Protein AF-A0A9D4IKR9-F1 (afdb_monomer_lite)

Foldseek 3Di:
DDDDDDDDDDPDDDDPPDDDDDPDDDDDDDLPDPDPPPVFWDDKDFDDDDDPPDDTDMDTDTPDLVVVQSCVVCLVVQCVDPPRDHDADDEDPLLVVLQVCCVPQVVVFFPDWGDRPNWIWTAGPVRDIDTDDPVCVVVVVPPDGPDD

Sequence (148 aa):
MSSTRLENTTQQEAKDEKSKTVNKDPKAGDKRNREIGSLNIDITHRIGPFESKKNRPIIVKMISRMRKTAIMRNAKTLRKQKDPIYVNDHLTKLNAHIFACVRKKQTDIVTSTWTRDGNIFYRDVNEMDHKVSQDQFQYWLELPWPST

pLDDT: mean 73.49, std 23.03, range [31.81, 94.81]

Structure (mmCIF, N/CA/C/O backbone):
data_AF-A0A9D4IKR9-F1
#
_entry.id   AF-A0A9D4IKR9-F1
#
loop_
_atom_site.group_PDB
_atom_site.id
_atom_site.type_symbol
_atom_site.label_atom_id
_atom_site.label_alt_id
_atom_site.label_comp_id
_atom_site.label_asym_id
_atom_site.label_entity_id
_atom_site.label_seq_id
_atom_site.pdbx_PDB_ins_code
_atom_site.Cartn_x
_atom_site.Cartn_y
_atom_site.Cartn_z
_atom_site.occupancy
_atom_site.B_iso_or_equiv
_atom_site.auth_seq_id
_atom_site.auth_comp_id
_atom_site.auth_asym_id
_atom_site.auth_atom_id
_atom_site.pdbx_PDB_model_num
ATOM 1 N N . MET A 1 1 ? -65.368 10.958 61.707 1.00 39.19 1 MET A N 1
ATOM 2 C CA . MET A 1 1 ? -63.978 11.053 61.211 1.00 39.19 1 MET A CA 1
ATOM 3 C C . MET A 1 1 ? -64.037 10.808 59.707 1.00 39.19 1 MET A C 1
ATOM 5 O O . MET A 1 1 ? -64.215 9.674 59.302 1.00 39.19 1 MET A O 1
ATOM 9 N N . SER A 1 2 ? -64.325 11.829 58.897 1.00 33.97 2 SER A N 1
ATOM 10 C CA . SER A 1 2 ? -63.342 12.731 58.264 1.00 33.97 2 SER A CA 1
ATOM 11 C C . SER A 1 2 ? -62.160 11.992 57.646 1.00 33.97 2 SER A C 1
ATOM 13 O O . SER A 1 2 ? -61.282 11.573 58.388 1.00 33.97 2 SER A O 1
ATOM 15 N N . SER A 1 3 ? -62.091 11.944 56.314 1.00 33.28 3 SER A N 1
ATOM 16 C CA . SER A 1 3 ? -61.041 12.662 55.578 1.00 33.28 3 SER 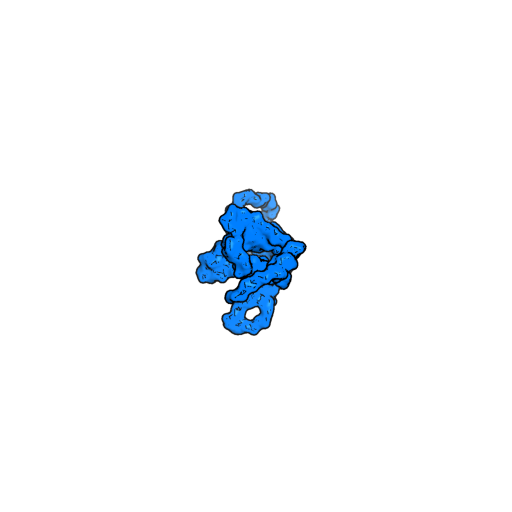A CA 1
ATOM 17 C C . SER A 1 3 ? -61.250 12.555 54.060 1.00 33.28 3 SER A C 1
ATOM 19 O O . SER A 1 3 ? -61.080 11.506 53.450 1.00 33.28 3 SER A O 1
ATOM 21 N N . THR A 1 4 ? -61.627 13.682 53.469 1.00 42.97 4 THR A N 1
ATOM 22 C CA . THR A 1 4 ? -61.352 14.110 52.093 1.00 42.97 4 THR A CA 1
ATOM 23 C C . THR A 1 4 ? -59.842 14.147 51.857 1.00 42.97 4 THR A C 1
ATOM 25 O O . THR A 1 4 ? -59.185 14.786 52.680 1.00 42.97 4 THR A O 1
ATOM 28 N N . ARG A 1 5 ? -59.289 13.636 50.735 1.00 32.62 5 ARG A N 1
ATOM 29 C CA . ARG A 1 5 ? -58.076 14.259 50.153 1.00 32.62 5 ARG A CA 1
ATOM 30 C C . ARG A 1 5 ? -57.613 13.803 48.746 1.00 32.62 5 ARG A C 1
ATOM 32 O O . ARG A 1 5 ? -57.167 12.681 48.573 1.00 32.62 5 ARG A O 1
ATOM 39 N N . LEU A 1 6 ? -57.585 14.803 47.854 1.00 45.47 6 LEU A N 1
ATOM 40 C CA . LEU A 1 6 ? -56.551 15.193 46.871 1.00 45.47 6 LEU A CA 1
ATOM 41 C C . LEU A 1 6 ? -56.305 14.419 45.558 1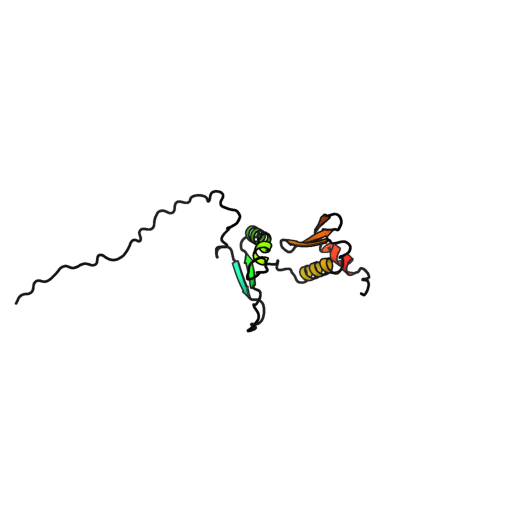.00 45.47 6 LEU A C 1
ATOM 43 O O . LEU A 1 6 ? -55.721 13.343 45.513 1.00 45.47 6 LEU A O 1
ATOM 47 N N . GLU A 1 7 ? -56.598 15.154 44.480 1.00 41.38 7 GLU A N 1
ATOM 48 C CA . GLU A 1 7 ? -55.799 15.316 43.259 1.00 41.38 7 GLU A CA 1
ATOM 49 C C . GLU A 1 7 ? -54.279 15.365 43.525 1.00 41.38 7 GLU A C 1
ATOM 51 O O . GLU A 1 7 ? -53.845 16.034 44.464 1.00 41.38 7 GLU A O 1
ATOM 56 N N . ASN A 1 8 ? -53.464 14.757 42.650 1.00 36.03 8 ASN A N 1
ATOM 57 C CA . ASN A 1 8 ? -52.379 15.473 41.959 1.00 36.03 8 ASN A CA 1
ATOM 58 C C . ASN A 1 8 ? -51.583 14.598 40.971 1.00 36.03 8 ASN A C 1
ATOM 60 O O . ASN A 1 8 ? -50.954 13.615 41.342 1.00 36.03 8 ASN A O 1
ATOM 64 N N . THR A 1 9 ? -51.551 15.078 39.727 1.00 32.28 9 THR A N 1
ATOM 65 C CA . THR A 1 9 ? -50.332 15.370 38.958 1.00 32.28 9 THR A CA 1
ATOM 66 C C . THR A 1 9 ? -49.277 14.272 38.807 1.00 32.28 9 THR A C 1
ATOM 68 O O . THR A 1 9 ? -48.372 14.113 39.617 1.00 32.28 9 THR A O 1
ATOM 71 N N . THR A 1 10 ? -49.251 13.663 37.623 1.00 34.19 10 THR A N 1
ATOM 72 C CA . THR A 1 10 ? -47.980 13.425 36.924 1.00 34.19 10 THR A CA 1
ATOM 73 C C . THR A 1 10 ? -48.157 13.807 35.459 1.00 34.19 10 THR A C 1
ATOM 75 O O . THR A 1 10 ? -48.327 12.981 34.570 1.00 34.19 10 THR A O 1
ATOM 78 N N . GLN A 1 11 ? -48.158 15.118 35.219 1.00 40.19 11 GLN A N 1
ATOM 79 C CA . GLN A 1 11 ? -47.594 15.653 33.990 1.00 40.19 11 GLN A CA 1
ATOM 80 C C . GLN A 1 11 ? -46.074 15.604 34.154 1.00 40.19 11 GLN A C 1
ATOM 82 O O . GLN A 1 11 ? -45.529 16.511 34.760 1.00 40.19 11 GLN A O 1
ATOM 87 N N . GLN A 1 12 ? -45.392 14.573 33.665 1.00 35.38 12 GLN A N 1
ATOM 88 C CA . GLN A 1 12 ? -43.997 14.684 33.223 1.00 35.38 12 GLN A CA 1
ATOM 89 C C . GLN A 1 12 ? -43.573 13.347 32.609 1.00 35.38 12 GLN A C 1
ATOM 91 O O . GLN A 1 12 ? -43.311 12.407 33.338 1.00 35.38 12 GLN A O 1
ATOM 96 N N . GLU A 1 13 ? -43.564 13.277 31.280 1.00 33.25 13 GLU A N 1
ATOM 97 C CA . GLU A 1 13 ? -42.680 12.457 30.428 1.00 33.25 13 GLU A CA 1
ATOM 98 C C . GLU A 1 13 ? -43.188 12.659 28.988 1.00 33.25 13 GLU A C 1
ATOM 100 O O . GLU A 1 13 ? -44.201 12.127 28.554 1.00 33.25 13 GLU A O 1
ATOM 105 N N . ALA A 1 14 ? -42.748 13.751 28.359 1.00 36.25 14 ALA A N 1
ATOM 106 C CA . ALA A 1 14 ? -41.673 13.700 27.366 1.00 36.25 14 ALA A CA 1
ATOM 107 C C . ALA A 1 14 ? -42.143 12.972 26.092 1.00 36.25 14 ALA A C 1
ATOM 109 O O . ALA A 1 14 ? -42.094 11.759 25.978 1.00 36.25 14 ALA A O 1
ATOM 110 N N . LYS A 1 15 ? -42.734 13.712 25.146 1.00 34.34 15 LYS A N 1
ATOM 111 C CA . LYS A 1 15 ? -42.043 14.052 23.885 1.00 34.34 15 LYS A CA 1
ATOM 112 C C . LYS A 1 15 ? -41.339 12.847 23.246 1.00 34.34 15 LYS A C 1
ATOM 114 O O . LYS A 1 15 ? -40.121 12.845 23.148 1.00 34.34 15 LYS A O 1
ATOM 119 N N . ASP A 1 16 ? -42.106 11.876 22.765 1.00 35.16 16 ASP A N 1
ATOM 120 C CA . ASP A 1 16 ? -41.561 10.804 21.928 1.00 35.16 16 ASP A CA 1
ATOM 121 C C . ASP A 1 16 ? -42.572 10.318 20.874 1.00 35.16 16 ASP A C 1
ATOM 123 O O . ASP A 1 16 ? -42.727 9.133 20.610 1.00 35.16 16 ASP A O 1
ATOM 127 N N . GLU A 1 17 ? -43.243 11.250 20.189 1.00 35.81 17 GLU A N 1
ATOM 128 C CA . GLU A 1 17 ? -43.793 10.958 18.860 1.00 35.81 17 GLU A CA 1
ATOM 129 C C . GLU A 1 17 ? -42.797 11.424 17.800 1.00 35.81 17 GLU A C 1
ATOM 131 O O . GLU A 1 17 ? -42.791 12.559 17.315 1.00 35.81 17 GLU A O 1
ATOM 136 N N . LYS A 1 18 ? -41.885 10.496 17.496 1.00 38.91 18 LYS A N 1
ATOM 137 C CA . LYS A 1 18 ? -40.906 10.555 16.414 1.00 38.91 18 LYS A CA 1
ATOM 138 C C . LYS A 1 18 ? -41.593 10.830 15.077 1.00 38.91 18 LYS A C 1
ATOM 140 O O . LYS A 1 18 ? -42.165 9.960 14.429 1.00 38.91 18 LYS A O 1
ATOM 145 N N . SER A 1 19 ? -41.470 12.088 14.681 1.00 34.22 19 SER A N 1
ATOM 146 C CA . SER A 1 19 ? -41.260 12.580 13.324 1.00 34.22 19 SER A CA 1
ATOM 147 C C . SER A 1 19 ? -40.980 11.513 12.249 1.00 34.22 19 SER A C 1
ATOM 149 O O . SER A 1 19 ? -39.900 10.936 12.151 1.00 34.22 19 SER A O 1
ATOM 151 N N . LYS A 1 20 ? -41.973 11.367 11.366 1.00 32.28 20 LYS A N 1
ATOM 152 C CA . LYS A 1 20 ? -41.883 11.202 9.902 1.00 32.28 20 LYS A CA 1
ATOM 153 C C . LYS A 1 20 ? -40.452 11.077 9.346 1.00 32.28 20 LYS A C 1
ATOM 155 O O . LYS A 1 20 ? -39.765 12.080 9.141 1.00 32.28 20 LYS A O 1
ATOM 160 N N . THR A 1 21 ? -40.056 9.864 8.971 1.00 31.81 21 THR A N 1
ATOM 161 C CA . THR A 1 21 ? -38.927 9.607 8.069 1.00 31.81 21 THR A CA 1
ATOM 162 C C . THR A 1 21 ? -39.284 10.059 6.655 1.00 31.81 21 THR A C 1
ATOM 164 O O . THR A 1 21 ? -39.877 9.339 5.857 1.00 31.81 21 THR A O 1
ATOM 167 N N . VAL A 1 22 ? -38.912 11.295 6.335 1.00 32.03 22 VAL A N 1
ATOM 168 C CA . VAL A 1 22 ? -38.836 11.774 4.957 1.00 32.03 22 VAL A CA 1
ATOM 169 C C . VAL A 1 22 ? -37.512 11.273 4.377 1.00 32.03 22 VAL A C 1
ATOM 171 O O . VAL A 1 22 ? -36.454 11.824 4.680 1.00 32.03 22 VAL A O 1
ATOM 174 N N . ASN A 1 23 ? -37.569 10.237 3.536 1.00 35.00 23 ASN A N 1
ATOM 175 C CA . ASN A 1 23 ? -36.475 9.892 2.629 1.00 35.00 23 ASN A CA 1
ATOM 176 C C . ASN A 1 23 ? -36.309 11.041 1.625 1.00 35.00 23 ASN A C 1
ATOM 178 O O . ASN A 1 23 ? -37.000 11.111 0.613 1.00 35.00 23 ASN A O 1
ATOM 182 N N . LYS A 1 24 ? -35.419 11.982 1.943 1.00 32.44 24 LYS A N 1
ATOM 183 C CA . LYS A 1 24 ? -34.852 12.914 0.969 1.00 32.44 24 LYS A CA 1
ATOM 184 C C . LYS A 1 24 ? -33.546 12.310 0.486 1.00 32.44 24 LYS A C 1
ATOM 186 O O . LYS A 1 24 ? -32.615 12.156 1.276 1.00 32.44 24 LYS A O 1
ATOM 191 N N . ASP A 1 25 ? -33.494 11.991 -0.802 1.00 36.47 25 ASP A N 1
ATOM 192 C CA . ASP A 1 25 ? -32.256 11.644 -1.492 1.00 36.47 25 ASP A CA 1
ATOM 193 C C . ASP A 1 25 ? -31.165 12.667 -1.144 1.00 36.47 25 ASP A C 1
ATOM 195 O O . ASP A 1 25 ? -31.411 13.881 -1.227 1.00 36.47 25 ASP A O 1
ATOM 199 N N . PRO A 1 26 ? -29.959 12.236 -0.733 1.00 41.03 26 PRO A N 1
ATOM 200 C CA . PRO A 1 26 ? -28.917 13.177 -0.377 1.00 41.03 26 PRO A CA 1
ATOM 201 C C . PRO A 1 26 ? -28.415 13.870 -1.647 1.00 41.03 26 PRO A C 1
ATOM 203 O O . PRO A 1 26 ? -27.640 13.318 -2.431 1.00 41.03 26 PRO A O 1
ATOM 206 N N . LYS A 1 27 ? -28.866 15.118 -1.832 1.00 41.53 27 LYS A N 1
ATOM 207 C CA . LYS A 1 27 ? -28.277 16.088 -2.761 1.00 41.53 27 LYS A CA 1
ATOM 208 C C . LYS A 1 27 ? -26.768 16.175 -2.537 1.00 41.53 27 LYS A C 1
ATOM 210 O O . LYS A 1 27 ? -26.293 16.099 -1.407 1.00 41.53 27 LYS A O 1
ATOM 215 N N . ALA A 1 28 ? -26.057 16.369 -3.647 1.00 42.97 28 ALA A N 1
ATOM 216 C CA . ALA A 1 28 ? -24.612 16.524 -3.781 1.00 42.97 28 ALA A CA 1
ATOM 217 C C . ALA A 1 28 ? -23.972 17.356 -2.649 1.00 42.97 28 ALA A C 1
ATOM 219 O O . ALA A 1 28 ? -23.866 18.576 -2.735 1.00 42.97 28 ALA A O 1
ATOM 220 N N . GLY A 1 29 ? -23.553 16.673 -1.583 1.00 35.00 29 GLY A N 1
ATOM 221 C CA . GLY A 1 29 ? -22.858 17.245 -0.435 1.00 35.00 29 GLY A CA 1
ATOM 222 C C . GLY A 1 29 ? -21.342 17.107 -0.564 1.00 35.00 29 GLY A C 1
ATOM 223 O O . GLY A 1 29 ? -20.838 16.145 -1.147 1.00 35.00 29 GLY A O 1
ATOM 224 N N . ASP A 1 30 ? -20.640 18.106 -0.031 1.00 40.72 30 ASP A N 1
ATOM 225 C CA . ASP A 1 30 ? -19.186 18.282 0.054 1.00 40.72 30 ASP A CA 1
ATOM 226 C C . ASP A 1 30 ? -18.376 16.964 0.026 1.00 40.72 30 ASP A C 1
ATOM 228 O O . ASP A 1 30 ? -18.490 16.101 0.899 1.00 40.72 30 ASP A O 1
ATOM 232 N N . LYS A 1 31 ? -17.500 16.814 -0.980 1.00 48.25 31 LYS A N 1
ATOM 233 C CA . LYS A 1 31 ? -16.676 15.607 -1.215 1.00 48.25 31 LYS A CA 1
ATOM 234 C C . LYS A 1 31 ? -15.736 15.267 -0.045 1.00 48.25 31 LYS A C 1
ATOM 236 O O . LYS A 1 31 ? -15.105 14.208 -0.069 1.00 48.25 31 LYS A O 1
ATOM 241 N N . ARG A 1 32 ? -15.615 16.154 0.946 1.00 43.72 32 ARG A N 1
ATOM 242 C CA . ARG A 1 32 ? -14.654 16.077 2.052 1.00 43.72 32 ARG A CA 1
ATOM 243 C C . ARG A 1 32 ? -15.178 15.385 3.308 1.00 43.72 32 ARG A C 1
ATOM 245 O O . ARG A 1 32 ? -14.357 15.044 4.152 1.00 43.72 32 ARG A O 1
ATOM 252 N N . ASN A 1 33 ? -16.480 15.112 3.417 1.00 41.62 33 ASN A N 1
ATOM 253 C CA . ASN A 1 33 ? -17.046 14.490 4.616 1.00 41.62 33 ASN A CA 1
ATOM 254 C C . ASN A 1 33 ? -18.005 13.340 4.274 1.00 41.62 33 ASN A C 1
ATOM 256 O O . ASN A 1 33 ? -19.219 13.447 4.414 1.00 41.62 33 ASN A O 1
ATOM 260 N N . ARG A 1 34 ? -17.468 12.216 3.784 1.00 55.44 34 ARG A N 1
ATOM 261 C CA . ARG A 1 34 ? -18.219 10.953 3.821 1.00 55.44 34 ARG A CA 1
ATOM 262 C C . ARG A 1 34 ? -17.942 10.303 5.165 1.00 55.44 34 ARG A C 1
ATOM 264 O O . ARG A 1 34 ? -16.916 9.644 5.315 1.00 55.44 34 ARG A O 1
ATOM 271 N N . GLU A 1 35 ? -18.847 10.502 6.113 1.00 55.38 35 GLU A N 1
ATOM 272 C CA . GLU A 1 35 ? -18.815 9.824 7.405 1.00 55.38 35 GLU A CA 1
ATOM 273 C C . GLU A 1 35 ? -18.676 8.310 7.186 1.00 55.38 35 GLU A C 1
ATOM 275 O O . GLU A 1 35 ? -19.484 7.667 6.502 1.00 55.38 35 GLU A O 1
ATOM 280 N N . ILE A 1 36 ? -17.600 7.728 7.721 1.00 57.28 36 ILE A N 1
ATOM 281 C CA . ILE A 1 36 ? -17.432 6.276 7.773 1.00 57.28 36 ILE A CA 1
ATOM 282 C C . ILE A 1 36 ? -18.329 5.797 8.914 1.00 57.28 36 ILE A C 1
ATOM 284 O O . ILE A 1 36 ? -17.874 5.584 10.031 1.00 57.28 36 ILE A O 1
ATOM 288 N N . GLY A 1 37 ? -19.628 5.671 8.644 1.00 60.28 37 GLY A N 1
ATOM 289 C CA . GLY A 1 37 ? -20.536 5.009 9.577 1.00 60.28 37 GLY A CA 1
ATOM 290 C C . GLY A 1 37 ? -20.089 3.563 9.814 1.00 60.28 37 GLY A C 1
ATOM 291 O O . GLY A 1 37 ? -19.570 2.926 8.888 1.00 60.28 37 GLY A O 1
ATOM 292 N N . SER A 1 38 ? -20.317 3.041 11.024 1.00 60.69 38 SER A N 1
ATOM 293 C CA . SER A 1 38 ? -20.033 1.646 11.422 1.00 60.69 38 SER A CA 1
ATOM 294 C C . SER A 1 38 ? -20.598 0.614 10.438 1.00 60.69 38 SER A C 1
ATOM 296 O O . SER A 1 38 ? -19.970 -0.408 10.195 1.00 60.69 38 SER A O 1
ATOM 298 N N . LEU A 1 39 ? -21.700 0.957 9.764 1.00 66.81 39 LEU A N 1
ATOM 299 C CA . LEU A 1 39 ? -22.352 0.228 8.667 1.00 66.81 39 LEU A CA 1
ATOM 300 C C . LEU A 1 39 ? -21.464 -0.070 7.441 1.00 66.81 39 LEU A C 1
ATOM 302 O O . LEU A 1 39 ? -21.941 -0.663 6.481 1.00 66.81 39 LEU A O 1
ATOM 306 N N . ASN A 1 40 ? -20.209 0.383 7.409 1.00 79.31 40 ASN A N 1
ATOM 307 C CA . ASN A 1 40 ? -19.300 0.222 6.267 1.00 79.31 40 ASN A CA 1
ATOM 308 C C . ASN A 1 40 ? -18.113 -0.692 6.520 1.00 79.31 40 ASN A C 1
ATOM 310 O O . ASN A 1 40 ? -17.373 -1.009 5.579 1.00 79.31 40 ASN A O 1
ATOM 314 N N . ILE A 1 41 ? -17.915 -1.069 7.776 1.00 90.94 41 ILE A N 1
ATOM 315 C CA . ILE A 1 41 ? -16.845 -1.948 8.213 1.00 90.94 41 ILE A CA 1
ATOM 316 C C . ILE A 1 41 ? -17.470 -3.315 8.440 1.00 90.94 41 ILE A C 1
ATOM 318 O O . ILE A 1 41 ? -18.451 -3.438 9.160 1.00 90.94 41 ILE A O 1
ATOM 322 N N . ASP A 1 42 ? -16.899 -4.322 7.792 1.00 92.00 42 ASP A N 1
ATOM 323 C CA . ASP A 1 42 ? -17.287 -5.716 7.980 1.00 92.00 42 ASP A CA 1
ATOM 324 C C . ASP A 1 42 ? -16.592 -6.264 9.232 1.00 92.00 42 ASP A C 1
ATOM 326 O O . ASP A 1 42 ? -17.218 -6.663 10.206 1.00 92.00 42 ASP A O 1
ATOM 330 N N . ILE A 1 43 ? -15.257 -6.200 9.241 1.00 92.12 43 ILE A N 1
ATOM 331 C CA . ILE A 1 43 ? -14.421 -6.751 10.311 1.00 92.12 43 ILE A CA 1
ATOM 332 C C . ILE A 1 43 ? -13.312 -5.759 10.631 1.00 92.12 43 ILE A C 1
ATOM 334 O O . ILE A 1 43 ? -12.702 -5.176 9.732 1.00 92.12 43 ILE A O 1
ATOM 338 N N . THR A 1 44 ? -12.999 -5.608 11.914 1.00 94.25 44 THR A N 1
ATOM 339 C CA . THR A 1 44 ? -11.833 -4.853 12.371 1.00 94.25 44 THR A CA 1
ATOM 340 C C . THR A 1 44 ? -11.155 -5.567 13.531 1.00 94.25 44 THR A C 1
ATOM 342 O O . THR A 1 44 ? -11.821 -6.022 14.458 1.00 94.25 44 THR A O 1
ATOM 345 N N . HIS A 1 45 ? -9.832 -5.706 13.477 1.00 93.81 45 HIS A N 1
ATOM 346 C CA . HIS A 1 45 ? -9.053 -6.284 14.572 1.00 93.81 45 HIS A CA 1
ATOM 347 C C . HIS A 1 45 ? -7.609 -5.773 14.565 1.00 93.81 45 HIS A C 1
ATOM 349 O O . HIS A 1 45 ? -7.082 -5.325 13.546 1.00 93.81 45 HIS A O 1
ATOM 355 N N . ARG A 1 46 ? -6.952 -5.837 15.727 1.00 94.75 46 ARG A N 1
ATOM 356 C CA . ARG A 1 46 ? -5.527 -5.506 15.868 1.00 94.75 46 ARG A CA 1
ATOM 357 C C . ARG A 1 46 ? -4.666 -6.700 15.470 1.00 94.75 46 ARG A C 1
ATOM 359 O O . ARG A 1 46 ? -4.996 -7.827 15.825 1.00 94.75 46 ARG A O 1
ATOM 366 N N . ILE A 1 47 ? -3.550 -6.445 14.791 1.00 92.75 47 ILE A N 1
ATOM 367 C CA . ILE A 1 47 ? -2.552 -7.480 14.492 1.00 92.75 47 ILE A CA 1
ATOM 368 C C . ILE A 1 47 ? -1.451 -7.451 15.554 1.00 92.75 47 ILE A C 1
ATOM 370 O O . ILE A 1 47 ? -0.973 -6.377 15.928 1.00 92.75 47 ILE A O 1
ATOM 374 N N . GLY A 1 48 ? -0.999 -8.635 15.962 1.00 91.56 48 GLY A N 1
ATOM 375 C CA . GLY A 1 48 ? 0.206 -8.818 16.765 1.00 91.56 48 GLY A CA 1
ATOM 376 C C . GLY A 1 48 ? -0.010 -8.747 18.283 1.00 91.56 48 GLY A C 1
ATOM 377 O O . GLY A 1 48 ? -1.086 -8.349 18.762 1.00 91.56 48 GLY A O 1
ATOM 378 N N . PRO A 1 49 ? 1.018 -9.156 19.050 1.00 93.56 49 PRO A N 1
ATOM 379 C CA . PRO A 1 49 ? 0.978 -9.163 20.506 1.00 93.56 49 PRO A CA 1
ATOM 380 C C . PRO A 1 49 ? 0.868 -7.741 21.061 1.00 93.56 49 PRO A C 1
ATOM 382 O O . PRO A 1 49 ? 1.271 -6.768 20.424 1.00 93.56 49 PRO A O 1
ATOM 385 N N . PHE A 1 50 ? 0.271 -7.615 22.245 1.00 94.19 50 PHE A N 1
ATOM 386 C CA . PHE A 1 50 ? 0.183 -6.333 22.936 1.00 94.19 50 PHE A CA 1
ATOM 387 C C . PHE A 1 50 ? 1.559 -5.897 23.454 1.00 94.19 50 PHE A C 1
ATOM 389 O O . PHE A 1 50 ? 2.254 -6.672 24.103 1.00 94.19 50 PHE A O 1
ATOM 396 N N . GLU A 1 51 ? 1.909 -4.635 23.209 1.00 94.56 51 GLU A N 1
ATOM 397 C CA . GLU A 1 51 ? 3.138 -4.001 23.685 1.00 94.56 51 GLU A CA 1
ATOM 398 C C . GLU A 1 51 ? 2.774 -2.651 24.329 1.00 94.56 51 GLU A C 1
ATOM 400 O O . GLU A 1 51 ? 2.195 -1.784 23.676 1.00 94.56 51 GLU A O 1
ATOM 405 N N . SER A 1 52 ? 3.120 -2.454 25.608 1.00 90.62 52 SER A N 1
ATOM 406 C CA . SER A 1 52 ? 2.682 -1.306 26.434 1.00 90.62 52 SER A CA 1
ATOM 407 C C . SER A 1 52 ? 3.004 0.080 25.849 1.00 90.62 52 SER A C 1
ATOM 409 O O . SER A 1 52 ? 2.301 1.041 26.151 1.00 90.62 52 SER A O 1
ATOM 411 N N . LYS A 1 53 ? 4.044 0.199 25.014 1.00 91.69 53 LYS A N 1
ATOM 412 C CA . LYS A 1 53 ? 4.535 1.477 24.466 1.00 91.69 53 LYS A CA 1
ATOM 413 C C . LYS A 1 53 ? 4.350 1.610 22.952 1.00 91.69 53 LYS A C 1
ATOM 415 O O . LYS A 1 53 ? 4.875 2.548 22.356 1.00 91.69 53 LYS A O 1
ATOM 420 N N . LYS A 1 54 ? 3.635 0.678 22.310 1.00 90.25 54 LYS A N 1
ATOM 421 C CA . LYS A 1 54 ? 3.505 0.638 20.851 1.00 90.25 54 LYS A CA 1
ATOM 422 C C . LYS A 1 54 ? 2.059 0.454 20.421 1.00 90.25 54 LYS A C 1
ATOM 424 O O . LYS A 1 54 ? 1.380 -0.502 20.792 1.00 90.25 54 LYS A O 1
ATOM 429 N N . ASN A 1 55 ? 1.603 1.350 19.551 1.00 90.38 55 ASN A N 1
ATOM 430 C CA . ASN A 1 55 ? 0.300 1.209 18.920 1.00 90.38 55 ASN A CA 1
ATOM 431 C C . ASN A 1 55 ? 0.324 0.046 17.925 1.00 90.38 55 ASN A C 1
ATOM 433 O O . ASN A 1 55 ? 1.096 0.039 16.965 1.00 90.38 55 ASN A O 1
ATOM 437 N N . ARG A 1 56 ? -0.555 -0.935 18.145 1.00 93.38 56 ARG A N 1
ATOM 438 C CA . ARG A 1 56 ? -0.729 -2.060 17.223 1.00 93.38 56 ARG A CA 1
ATOM 439 C C . ARG A 1 56 ? -1.462 -1.622 15.956 1.00 93.38 56 ARG A C 1
ATOM 441 O O . ARG A 1 56 ? -2.481 -0.931 16.083 1.00 93.38 56 ARG A O 1
ATOM 448 N N . PRO A 1 57 ? -1.021 -2.071 14.770 1.00 93.44 57 PRO A N 1
ATOM 449 C CA . PRO A 1 57 ? -1.756 -1.841 13.537 1.00 93.44 57 PRO A CA 1
ATOM 450 C C . PRO A 1 57 ? -3.129 -2.520 13.594 1.00 93.44 57 PRO A C 1
ATOM 452 O O . PRO A 1 57 ? -3.315 -3.542 14.262 1.00 93.44 57 PRO A O 1
ATOM 455 N N . ILE A 1 58 ? -4.092 -1.935 12.888 1.00 94.81 58 ILE A N 1
ATOM 456 C CA . ILE A 1 58 ? -5.467 -2.425 12.788 1.00 94.81 58 ILE A CA 1
ATOM 457 C C . ILE A 1 58 ? -5.701 -2.855 11.340 1.00 94.81 58 ILE A C 1
ATOM 459 O O . ILE A 1 58 ? -5.464 -2.068 10.423 1.00 94.81 58 ILE A O 1
ATOM 463 N N . ILE A 1 59 ? -6.170 -4.085 11.131 1.00 94.44 59 ILE A N 1
ATOM 464 C CA . ILE A 1 59 ? -6.729 -4.511 9.844 1.00 94.44 59 ILE A CA 1
ATOM 465 C C . ILE A 1 59 ? -8.205 -4.174 9.852 1.00 94.44 59 ILE A C 1
ATOM 467 O O . ILE A 1 59 ? -8.923 -4.531 10.784 1.00 94.44 59 ILE A O 1
ATOM 471 N N . VAL A 1 60 ? -8.652 -3.545 8.770 1.00 93.81 60 VAL A N 1
ATOM 472 C CA . VAL A 1 60 ? -10.060 -3.247 8.534 1.00 93.81 60 VAL A CA 1
ATOM 473 C C . VAL A 1 60 ? -10.477 -3.868 7.207 1.00 93.81 60 VAL A C 1
ATOM 475 O O . VAL A 1 60 ? -9.923 -3.546 6.153 1.00 93.81 60 VAL A O 1
ATOM 478 N N . LYS A 1 61 ? -11.475 -4.748 7.253 1.00 92.81 61 LYS A N 1
ATOM 479 C CA . LYS A 1 61 ? -12.193 -5.235 6.079 1.00 92.81 61 LYS A CA 1
ATOM 480 C C . LYS A 1 61 ? -13.400 -4.331 5.857 1.00 92.81 61 LYS A C 1
ATOM 482 O O . LYS A 1 61 ? -14.272 -4.220 6.713 1.00 92.81 61 LYS A O 1
ATOM 487 N N . MET A 1 62 ? -13.433 -3.668 4.708 1.00 92.38 62 MET A N 1
ATOM 488 C CA . MET A 1 62 ? -14.548 -2.810 4.306 1.00 92.38 62 MET A CA 1
ATOM 489 C C . MET A 1 62 ? -15.605 -3.638 3.577 1.00 92.38 62 MET A C 1
ATOM 491 O O . MET A 1 62 ? -15.246 -4.497 2.774 1.00 92.38 62 MET A O 1
ATOM 495 N N . ILE A 1 63 ? -16.884 -3.313 3.771 1.00 91.94 63 ILE A N 1
ATOM 496 C CA . ILE A 1 63 ? -17.986 -3.934 3.016 1.00 91.94 63 ILE A CA 1
ATOM 497 C C . ILE A 1 63 ? -17.938 -3.493 1.544 1.00 91.94 63 ILE A C 1
ATOM 499 O O . ILE A 1 63 ? -18.110 -4.291 0.629 1.00 91.94 63 ILE A O 1
ATOM 503 N N . SER A 1 64 ? -17.660 -2.207 1.296 1.00 90.81 64 SER A N 1
ATOM 504 C CA . SER A 1 64 ? -17.632 -1.630 -0.053 1.00 90.81 64 SER A CA 1
ATOM 505 C C . SER A 1 64 ? -16.211 -1.338 -0.532 1.00 90.81 64 SER A C 1
ATOM 507 O O . SER A 1 64 ? -15.493 -0.516 0.051 1.00 90.81 64 SER A O 1
ATOM 509 N N . ARG A 1 65 ? -15.839 -1.927 -1.677 1.00 88.38 65 ARG A N 1
ATOM 510 C CA . ARG A 1 65 ? -14.575 -1.632 -2.372 1.00 88.38 65 ARG A CA 1
ATOM 511 C C . ARG A 1 65 ? -14.473 -0.161 -2.779 1.00 88.38 65 ARG A C 1
ATOM 513 O O . ARG 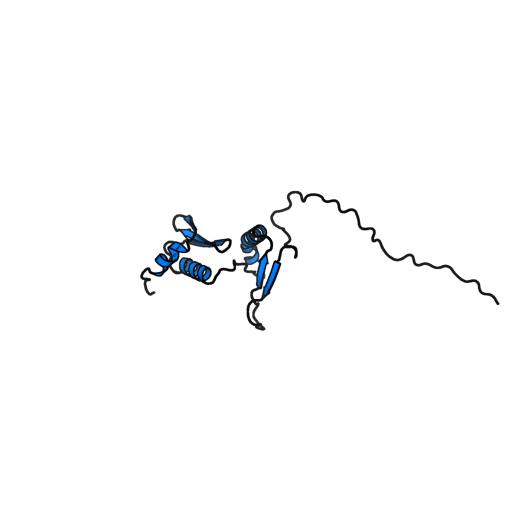A 1 65 ? -13.430 0.450 -2.578 1.00 88.38 65 ARG A O 1
ATOM 520 N N . MET A 1 66 ? -15.562 0.444 -3.259 1.00 88.50 66 MET A N 1
ATOM 521 C CA . MET A 1 66 ? -15.577 1.868 -3.625 1.00 88.50 66 MET A CA 1
ATOM 522 C C . MET A 1 66 ? -15.271 2.774 -2.428 1.00 88.50 66 MET A C 1
ATOM 524 O O . MET A 1 66 ? -14.528 3.750 -2.561 1.00 88.50 66 MET A O 1
ATOM 528 N N . ARG A 1 67 ? -15.811 2.445 -1.245 1.00 88.06 67 ARG A N 1
ATOM 529 C CA . ARG A 1 67 ? -15.508 3.177 -0.007 1.00 88.06 67 ARG A CA 1
ATOM 530 C C . ARG A 1 67 ? -14.051 2.995 0.403 1.00 88.06 67 ARG A C 1
ATOM 532 O O . ARG A 1 67 ? -13.400 3.991 0.706 1.00 88.06 67 ARG A O 1
ATOM 539 N N . LYS A 1 68 ? -13.514 1.772 0.323 1.00 90.44 68 LYS A N 1
ATOM 540 C CA . LYS A 1 68 ? -12.079 1.517 0.532 1.00 90.44 68 LYS A CA 1
ATOM 541 C C . LYS A 1 68 ? -11.223 2.411 -0.375 1.00 90.44 68 LYS A C 1
ATOM 543 O O . LYS A 1 68 ? -10.343 3.108 0.120 1.00 90.44 68 LYS A O 1
ATOM 548 N N . THR A 1 69 ? -11.507 2.464 -1.678 1.00 88.75 69 THR A N 1
ATOM 549 C CA . THR A 1 69 ? -10.763 3.316 -2.620 1.00 88.75 69 THR A CA 1
ATOM 550 C C . THR A 1 69 ? -10.856 4.801 -2.255 1.00 88.75 69 THR A C 1
ATOM 552 O O . THR A 1 69 ? -9.859 5.516 -2.340 1.00 88.75 69 THR A O 1
ATOM 555 N N . ALA A 1 70 ? -12.029 5.281 -1.830 1.00 88.62 70 ALA A N 1
ATOM 556 C CA . ALA A 1 70 ? -12.203 6.665 -1.390 1.00 88.62 70 ALA A CA 1
ATOM 557 C C . ALA A 1 70 ? -11.353 6.989 -0.147 1.00 88.62 70 ALA A C 1
ATOM 559 O O . ALA A 1 70 ? -10.667 8.010 -0.129 1.00 88.62 70 ALA A O 1
ATOM 560 N N . ILE A 1 71 ? -11.329 6.091 0.844 1.00 89.88 71 ILE A N 1
ATOM 561 C CA . ILE A 1 71 ? -10.481 6.217 2.039 1.00 89.88 71 ILE A CA 1
ATOM 562 C C . ILE A 1 71 ? -9.003 6.255 1.641 1.00 89.88 71 ILE A C 1
ATOM 564 O O . ILE A 1 71 ? -8.276 7.149 2.063 1.00 89.88 71 ILE A O 1
ATOM 568 N N . MET A 1 72 ? -8.567 5.338 0.775 1.00 89.81 72 MET A N 1
ATOM 569 C CA . MET A 1 72 ? -7.175 5.268 0.319 1.00 89.81 72 MET A CA 1
ATOM 570 C C . MET A 1 72 ? -6.724 6.536 -0.420 1.00 89.81 72 MET A C 1
ATOM 572 O O . MET A 1 72 ? -5.588 6.972 -0.247 1.00 89.81 72 MET A O 1
ATOM 576 N N . ARG A 1 73 ? -7.606 7.176 -1.202 1.00 87.44 73 ARG A N 1
ATOM 577 C CA . ARG A 1 73 ? -7.310 8.473 -1.844 1.00 87.44 73 ARG A CA 1
ATOM 578 C C . ARG A 1 73 ? -7.124 9.590 -0.817 1.00 87.44 73 ARG A C 1
ATOM 580 O O . ARG A 1 73 ? -6.207 10.398 -0.953 1.00 87.44 73 ARG A O 1
ATOM 587 N N . ASN A 1 74 ? -7.954 9.596 0.222 1.00 88.25 74 ASN A N 1
ATOM 588 C CA . ASN A 1 74 ? -7.902 10.594 1.287 1.00 88.25 74 ASN A CA 1
ATOM 589 C C . ASN A 1 74 ? -6.810 10.300 2.330 1.00 88.25 74 ASN A C 1
ATOM 591 O O . ASN A 1 74 ? -6.443 11.190 3.083 1.00 88.25 74 ASN A O 1
ATOM 595 N N . ALA A 1 75 ? -6.209 9.108 2.348 1.00 89.38 75 ALA A N 1
ATOM 596 C CA . ALA A 1 75 ? -5.180 8.730 3.321 1.00 89.38 75 ALA A CA 1
ATOM 597 C C . ALA A 1 75 ? -3.984 9.699 3.377 1.00 89.38 75 ALA A C 1
ATOM 599 O O . ALA A 1 75 ? -3.354 9.853 4.422 1.00 89.38 75 ALA A O 1
ATOM 600 N N . LYS A 1 76 ? -3.670 10.390 2.271 1.00 85.75 76 LYS A N 1
ATOM 601 C CA . LYS A 1 76 ? -2.606 11.407 2.237 1.00 85.75 76 LYS A CA 1
ATOM 602 C C . LYS A 1 76 ? -2.902 12.613 3.137 1.00 85.75 76 LYS A C 1
ATOM 604 O O . LYS A 1 76 ? -1.955 13.227 3.618 1.00 85.75 76 LYS A O 1
ATOM 609 N N . THR A 1 77 ? -4.170 12.963 3.365 1.00 89.31 77 THR A N 1
ATOM 610 C CA . THR A 1 77 ? -4.539 14.094 4.235 1.00 89.31 77 THR A CA 1
ATOM 611 C C . THR A 1 77 ? -4.361 13.740 5.709 1.00 89.31 77 THR A C 1
ATOM 613 O O . THR A 1 77 ? -3.893 14.574 6.477 1.00 89.31 77 THR A O 1
ATOM 616 N N . LEU A 1 78 ? -4.621 12.482 6.078 1.00 87.69 78 LEU A N 1
ATOM 617 C CA . LEU A 1 78 ? -4.457 11.965 7.442 1.00 87.69 78 LEU A CA 1
ATOM 618 C C . LEU A 1 78 ? -2.997 11.988 7.918 1.00 87.69 78 LEU A C 1
ATOM 620 O O . LEU A 1 78 ? -2.722 12.165 9.100 1.00 87.69 78 LEU A O 1
ATOM 624 N N . ARG A 1 79 ? -2.044 11.875 6.987 1.00 88.81 79 ARG A N 1
ATOM 625 C CA . ARG A 1 79 ? -0.604 11.965 7.284 1.00 88.81 79 ARG A CA 1
ATOM 626 C C . ARG A 1 79 ? -0.139 13.377 7.644 1.00 88.81 79 ARG A C 1
ATOM 628 O O . ARG A 1 79 ? 0.953 13.522 8.172 1.00 88.81 79 ARG A O 1
ATOM 635 N N . LYS A 1 80 ? -0.927 14.407 7.318 1.00 88.56 80 LYS A N 1
ATOM 636 C CA . LYS A 1 80 ? -0.589 15.821 7.562 1.00 88.56 80 LYS A CA 1
ATOM 637 C C . LYS A 1 80 ? -1.186 16.363 8.866 1.00 88.56 80 LYS A C 1
ATOM 639 O O . LYS A 1 80 ? -1.044 17.548 9.146 1.00 88.56 80 LYS A O 1
ATOM 644 N N . GLN A 1 81 ? -1.904 15.533 9.621 1.00 89.88 81 GLN A N 1
ATOM 645 C CA . GLN A 1 81 ? -2.500 15.924 10.897 1.00 89.88 81 GLN A CA 1
ATOM 646 C C . GLN A 1 81 ? -1.452 15.937 12.020 1.00 89.88 81 GLN A C 1
ATOM 648 O O . GLN A 1 81 ? -0.381 15.352 11.871 1.00 89.88 81 GLN A O 1
ATOM 653 N N . LYS A 1 82 ? -1.778 16.597 13.144 1.00 90.81 82 LYS A N 1
ATOM 654 C CA . LYS A 1 82 ? -0.919 16.680 14.342 1.00 90.81 82 LYS A CA 1
ATOM 655 C C . LYS A 1 82 ? -0.477 15.294 14.827 1.00 90.81 82 LYS A C 1
ATOM 657 O O . LYS A 1 82 ? 0.698 15.109 15.119 1.00 90.81 82 LYS A O 1
ATOM 662 N N . ASP A 1 83 ? -1.408 14.341 14.827 1.00 89.25 83 ASP A N 1
ATOM 663 C CA . ASP A 1 83 ? -1.150 12.925 15.078 1.00 89.25 83 ASP A CA 1
ATOM 664 C C . ASP A 1 83 ? -1.293 12.159 13.752 1.00 89.25 83 ASP A C 1
ATOM 666 O O . ASP A 1 83 ? -2.413 11.865 13.322 1.00 89.25 83 ASP A O 1
ATOM 670 N N . PRO A 1 84 ? -0.188 11.887 13.034 1.00 91.00 84 PRO A N 1
ATOM 671 C CA . PRO A 1 84 ? -0.254 11.362 11.678 1.00 91.00 84 PRO A CA 1
ATOM 672 C C . PRO A 1 84 ? -0.737 9.910 11.663 1.00 91.00 84 PRO A C 1
ATOM 674 O O . PRO A 1 84 ? -0.125 9.017 12.255 1.00 91.00 84 PRO A O 1
ATOM 677 N N . ILE A 1 85 ? -1.807 9.655 10.910 1.00 91.56 85 ILE A N 1
ATOM 678 C CA . ILE A 1 85 ? -2.355 8.308 10.721 1.00 91.56 85 ILE A CA 1
ATOM 679 C C . ILE A 1 85 ? -1.940 7.776 9.350 1.00 91.56 85 ILE A C 1
ATOM 681 O O . ILE A 1 85 ? -2.159 8.402 8.309 1.00 91.56 85 ILE A O 1
ATOM 685 N N . TYR A 1 86 ? -1.370 6.572 9.346 1.00 92.44 86 TYR A N 1
ATOM 686 C CA . TYR A 1 86 ? -0.968 5.873 8.132 1.00 92.44 86 TYR A CA 1
ATOM 687 C C . TYR A 1 86 ? -1.998 4.808 7.767 1.00 92.44 86 TYR A C 1
ATOM 689 O O . TYR A 1 86 ? -2.236 3.871 8.524 1.00 92.44 86 TYR A O 1
ATOM 697 N N . VAL A 1 87 ? -2.569 4.933 6.570 1.00 92.81 87 VAL A N 1
ATOM 698 C CA . VAL A 1 87 ? -3.455 3.930 5.971 1.00 92.81 87 VAL A CA 1
ATOM 699 C C . VAL A 1 87 ? -2.781 3.394 4.712 1.00 92.81 87 VAL A C 1
ATOM 701 O O . VAL A 1 87 ? -2.387 4.177 3.843 1.00 92.81 87 VAL A O 1
ATOM 704 N N . ASN A 1 88 ? -2.622 2.073 4.641 1.00 92.00 88 ASN A N 1
ATOM 705 C CA . ASN A 1 88 ? -1.972 1.360 3.544 1.00 92.00 88 ASN A CA 1
ATOM 706 C C . ASN A 1 88 ? -2.824 0.152 3.125 1.00 92.00 88 ASN A C 1
ATOM 708 O O . ASN A 1 88 ? -3.608 -0.368 3.919 1.00 92.00 88 ASN A O 1
ATOM 712 N N . ASP A 1 89 ? -2.645 -0.310 1.887 1.00 91.81 89 ASP A N 1
ATOM 713 C CA . ASP A 1 89 ? -3.265 -1.552 1.421 1.00 91.81 89 ASP A CA 1
ATOM 714 C C . ASP A 1 89 ? -2.642 -2.758 2.138 1.00 91.81 89 ASP A C 1
ATOM 716 O O . ASP A 1 89 ? -1.419 -2.866 2.250 1.00 91.81 89 ASP A O 1
ATOM 720 N N . HIS A 1 90 ? -3.481 -3.698 2.576 1.00 91.81 90 HIS A N 1
ATOM 721 C CA . HIS A 1 90 ? -2.998 -4.988 3.053 1.00 91.81 90 HIS A CA 1
ATOM 722 C C . HIS A 1 90 ? -2.645 -5.866 1.850 1.00 91.81 90 HIS A C 1
ATOM 724 O O . HIS A 1 90 ? -3.520 -6.406 1.175 1.00 91.81 90 HIS A O 1
ATOM 730 N N . LEU A 1 91 ? -1.349 -5.981 1.572 1.00 91.06 91 LEU A N 1
ATOM 731 C CA . LEU A 1 91 ? -0.828 -6.822 0.498 1.00 91.06 91 LEU A CA 1
ATOM 732 C C . LEU A 1 91 ? -0.626 -8.262 0.978 1.00 91.06 91 LEU A C 1
ATOM 734 O O . LEU A 1 91 ? -0.376 -8.503 2.162 1.00 91.06 91 LEU A O 1
ATOM 738 N N . THR A 1 92 ? -0.687 -9.209 0.042 1.00 89.25 92 THR A N 1
ATOM 739 C CA . THR A 1 92 ? -0.177 -10.568 0.257 1.00 89.25 92 THR A CA 1
ATOM 740 C C . THR A 1 92 ? 1.341 -10.527 0.451 1.00 89.25 92 THR A C 1
ATOM 742 O O . THR A 1 92 ? 1.994 -9.570 0.034 1.00 89.25 92 THR A O 1
ATOM 745 N N . LYS A 1 93 ? 1.931 -11.568 1.056 1.00 85.88 93 LYS A N 1
ATOM 746 C CA . LYS A 1 93 ? 3.391 -11.641 1.269 1.00 85.88 93 LYS A CA 1
ATOM 747 C C . LYS A 1 93 ? 4.172 -11.446 -0.035 1.00 85.88 93 LYS A C 1
ATOM 749 O O . LYS A 1 93 ? 5.113 -10.659 -0.065 1.00 85.88 93 LYS A O 1
ATOM 754 N N . LEU A 1 94 ? 3.728 -12.104 -1.109 1.00 85.12 94 LEU A N 1
ATOM 755 C CA . LEU A 1 94 ? 4.321 -11.967 -2.436 1.00 85.12 94 LEU A CA 1
ATOM 756 C C . LEU A 1 94 ? 4.217 -10.525 -2.952 1.00 85.12 94 LEU A C 1
ATOM 758 O O . LEU A 1 94 ? 5.231 -9.942 -3.311 1.00 85.12 94 LEU A O 1
ATOM 762 N N . ASN A 1 95 ? 3.036 -9.902 -2.909 1.00 88.94 95 ASN A N 1
ATOM 763 C CA . ASN A 1 95 ? 2.882 -8.523 -3.391 1.00 88.94 95 ASN A CA 1
ATOM 764 C C . ASN A 1 95 ? 3.652 -7.517 -2.532 1.00 88.94 95 ASN A C 1
ATOM 766 O O . ASN A 1 95 ? 4.197 -6.552 -3.055 1.00 88.94 95 ASN A O 1
ATOM 770 N N . ALA A 1 96 ? 3.746 -7.740 -1.222 1.00 89.06 96 ALA A N 1
ATOM 771 C CA . ALA A 1 96 ? 4.588 -6.925 -0.355 1.00 89.06 96 ALA A CA 1
ATOM 772 C C . ALA A 1 96 ? 6.070 -7.038 -0.744 1.00 89.06 96 ALA A C 1
ATOM 774 O O . ALA A 1 96 ? 6.766 -6.024 -0.791 1.00 89.06 96 ALA A O 1
ATOM 775 N N . HIS A 1 97 ? 6.535 -8.248 -1.067 1.00 87.06 97 HIS A N 1
ATOM 776 C CA . HIS A 1 97 ? 7.893 -8.483 -1.547 1.00 87.06 97 HIS A CA 1
ATOM 777 C C . HIS A 1 97 ? 8.141 -7.807 -2.902 1.00 87.06 97 HIS A C 1
ATOM 779 O O . HIS A 1 97 ? 9.072 -7.015 -3.013 1.00 87.06 97 HIS A O 1
ATOM 785 N N . ILE A 1 98 ? 7.255 -8.020 -3.882 1.00 87.31 98 ILE A N 1
ATOM 786 C CA . ILE A 1 98 ? 7.298 -7.364 -5.198 1.00 87.31 98 ILE A CA 1
ATOM 787 C C . ILE A 1 98 ? 7.384 -5.848 -5.039 1.00 87.31 98 ILE A C 1
ATOM 789 O O . ILE A 1 98 ? 8.271 -5.205 -5.594 1.00 87.31 98 ILE A O 1
ATOM 793 N N . PHE A 1 99 ? 6.487 -5.273 -4.238 1.00 89.88 99 PHE A N 1
ATOM 794 C CA . PHE A 1 99 ? 6.428 -3.835 -4.008 1.00 89.88 99 PHE A CA 1
ATOM 795 C C . PHE A 1 99 ? 7.739 -3.296 -3.422 1.00 89.88 99 PHE A C 1
ATOM 797 O O . PHE A 1 99 ? 8.228 -2.248 -3.843 1.00 89.88 99 PHE A O 1
ATOM 804 N N . ALA A 1 100 ? 8.334 -4.027 -2.475 1.00 88.81 100 ALA A N 1
ATOM 805 C CA . ALA A 1 100 ? 9.626 -3.673 -1.904 1.00 88.81 100 ALA A CA 1
ATOM 806 C C . ALA A 1 100 ? 10.764 -3.774 -2.932 1.00 88.81 100 ALA A C 1
ATOM 808 O O . ALA A 1 100 ? 11.625 -2.895 -2.951 1.00 88.81 100 ALA A O 1
ATOM 809 N N . CYS A 1 101 ? 10.765 -4.801 -3.786 1.00 85.94 101 CYS A N 1
ATOM 810 C CA . CYS A 1 101 ? 11.758 -4.981 -4.844 1.00 85.94 101 CYS A CA 1
ATOM 811 C C . CYS A 1 101 ? 11.709 -3.848 -5.867 1.00 85.94 101 CYS A C 1
ATOM 813 O O . CYS A 1 101 ? 12.735 -3.217 -6.090 1.00 85.94 101 CYS A O 1
ATOM 815 N N . VAL A 1 102 ? 10.531 -3.530 -6.413 1.00 86.62 102 VAL A N 1
ATOM 816 C CA . VAL A 1 102 ? 10.365 -2.442 -7.395 1.00 86.62 102 VAL A CA 1
ATOM 817 C C . VAL A 1 102 ? 10.883 -1.120 -6.827 1.00 86.62 102 VAL A C 1
ATOM 819 O O . VAL A 1 102 ? 11.630 -0.406 -7.484 1.00 86.62 102 VAL A O 1
ATOM 822 N N . ARG A 1 103 ? 10.566 -0.823 -5.562 1.00 86.69 103 ARG A N 1
ATOM 823 C CA . ARG A 1 103 ? 10.995 0.421 -4.916 1.00 86.69 103 ARG A CA 1
ATOM 824 C C . ARG A 1 103 ? 12.501 0.491 -4.631 1.00 86.69 103 ARG A C 1
ATOM 826 O O . ARG A 1 103 ? 13.047 1.587 -4.601 1.00 86.69 103 ARG A O 1
ATOM 833 N N . LYS A 1 104 ? 13.145 -0.638 -4.321 1.00 84.94 104 LYS A N 1
ATOM 834 C CA . LYS A 1 104 ? 14.550 -0.665 -3.875 1.00 84.94 104 LYS A CA 1
ATOM 835 C C . LYS A 1 104 ? 15.547 -0.954 -4.988 1.00 84.94 104 LYS A C 1
ATOM 837 O O . LYS A 1 104 ? 16.683 -0.524 -4.879 1.00 84.94 104 LYS A O 1
ATOM 842 N N . LYS A 1 105 ? 15.148 -1.738 -5.988 1.00 77.12 105 LYS A N 1
ATOM 843 C CA . LYS A 1 105 ? 16.070 -2.329 -6.963 1.00 77.12 105 LYS A CA 1
ATOM 844 C C . LYS A 1 105 ? 15.993 -1.709 -8.356 1.00 77.12 105 LYS A C 1
ATOM 846 O O . LYS A 1 105 ? 16.856 -1.999 -9.167 1.00 77.12 105 LYS A O 1
ATOM 851 N N . GLN A 1 106 ? 14.976 -0.897 -8.632 1.00 75.94 106 GLN A N 1
ATOM 852 C CA . GLN A 1 106 ? 14.799 -0.235 -9.928 1.00 75.94 106 GLN A CA 1
ATOM 853 C C . GLN A 1 106 ? 14.794 1.285 -9.777 1.00 75.94 106 GLN A C 1
ATOM 855 O O . GLN A 1 106 ? 13.963 1.972 -10.355 1.00 75.94 106 GLN A O 1
ATOM 860 N N . THR A 1 107 ? 15.664 1.832 -8.931 1.00 79.94 107 THR A N 1
ATOM 861 C CA . THR A 1 107 ? 15.696 3.280 -8.663 1.00 79.94 107 THR A CA 1
ATOM 862 C C . THR A 1 107 ? 16.126 4.113 -9.871 1.00 79.94 107 THR A C 1
ATOM 864 O O . THR A 1 107 ? 15.880 5.312 -9.905 1.00 79.94 107 THR A O 1
ATOM 867 N N . ASP A 1 108 ? 16.777 3.481 -10.840 1.00 84.00 108 ASP A N 1
ATOM 868 C CA . ASP A 1 108 ? 17.172 4.021 -12.138 1.00 84.00 108 ASP A CA 1
ATOM 869 C C . ASP A 1 108 ? 15.994 4.148 -13.116 1.00 84.00 108 ASP A C 1
ATOM 871 O O . ASP A 1 108 ? 15.961 5.069 -13.927 1.00 84.00 108 ASP A O 1
ATOM 875 N N . ILE A 1 109 ? 15.010 3.252 -13.018 1.00 85.56 109 ILE A N 1
ATOM 876 C CA . ILE A 1 109 ? 13.850 3.209 -13.919 1.00 85.56 109 ILE A CA 1
ATOM 877 C C . ILE A 1 109 ? 12.612 3.822 -13.260 1.00 85.56 109 ILE A C 1
ATOM 879 O O . ILE A 1 109 ? 11.786 4.425 -13.938 1.00 85.56 109 ILE A O 1
ATOM 883 N N . VAL A 1 110 ? 12.458 3.667 -11.945 1.00 89.06 110 VAL A N 1
ATOM 884 C CA . VAL A 1 110 ? 11.224 3.941 -11.206 1.00 89.06 110 VAL A CA 1
ATOM 885 C C . VAL A 1 110 ? 11.333 5.232 -10.405 1.00 89.06 110 VAL A C 1
ATOM 887 O O . VAL A 1 110 ? 12.108 5.339 -9.458 1.00 89.06 110 VAL A O 1
ATOM 890 N N . THR A 1 111 ? 10.457 6.188 -10.709 1.00 92.25 111 THR A N 1
ATOM 891 C CA . THR A 1 111 ? 10.353 7.463 -9.985 1.00 92.25 111 THR A CA 1
ATOM 892 C C . THR A 1 111 ? 9.405 7.379 -8.796 1.00 92.25 111 THR A C 1
ATOM 894 O O . THR A 1 111 ? 9.639 7.985 -7.748 1.00 92.25 111 THR A O 1
ATOM 897 N N . SER A 1 112 ? 8.308 6.627 -8.919 1.00 92.25 112 SER A N 1
ATOM 898 C CA . SER A 1 112 ? 7.356 6.454 -7.822 1.00 92.25 112 SER A CA 1
ATOM 899 C C . SER A 1 112 ? 6.624 5.122 -7.883 1.00 92.25 112 SER A C 1
ATOM 901 O O . SER A 1 112 ? 6.421 4.554 -8.947 1.00 92.25 112 SER A O 1
ATOM 903 N N . THR A 1 113 ? 6.201 4.620 -6.722 1.00 92.75 113 THR A N 1
ATOM 904 C CA . THR A 1 113 ? 5.488 3.340 -6.589 1.00 92.75 113 THR A CA 1
ATOM 905 C C . THR A 1 113 ? 4.277 3.497 -5.685 1.00 92.75 113 THR A C 1
ATOM 907 O O . THR A 1 113 ? 4.377 4.107 -4.615 1.00 92.75 113 THR A O 1
ATOM 910 N N . TRP A 1 114 ? 3.149 2.896 -6.047 1.00 92.81 114 TRP A N 1
ATOM 911 C CA . TRP A 1 114 ? 1.957 2.861 -5.203 1.00 92.81 114 TRP A CA 1
ATOM 912 C C . TRP A 1 114 ? 1.170 1.570 -5.394 1.00 92.81 114 TRP A C 1
ATOM 914 O O . TRP A 1 114 ? 1.417 0.771 -6.295 1.00 92.81 114 TRP A O 1
ATOM 924 N N . THR A 1 115 ? 0.198 1.361 -4.514 1.00 92.50 115 THR A N 1
ATOM 925 C CA . THR A 1 115 ? -0.701 0.216 -4.569 1.00 92.50 115 THR A CA 1
ATOM 926 C C . THR A 1 115 ? -2.140 0.670 -4.718 1.00 92.50 115 THR A C 1
ATOM 928 O O . THR A 1 115 ? -2.530 1.749 -4.261 1.00 92.50 115 THR A O 1
ATOM 931 N N . ARG A 1 116 ? -2.930 -0.143 -5.417 1.00 89.62 116 ARG A N 1
ATOM 932 C CA . ARG A 1 116 ? -4.372 0.056 -5.546 1.00 89.62 116 ARG A CA 1
ATOM 933 C C . ARG A 1 116 ? -5.060 -1.291 -5.671 1.00 89.62 116 ARG A C 1
ATOM 935 O O . ARG A 1 116 ? -4.871 -2.005 -6.656 1.00 89.62 116 ARG A O 1
ATOM 942 N N . ASP A 1 117 ? -5.886 -1.608 -4.681 1.00 86.88 117 ASP A N 1
ATOM 943 C CA . ASP A 1 117 ? -6.650 -2.855 -4.611 1.00 86.88 117 ASP A CA 1
ATOM 944 C C . ASP A 1 117 ? -5.752 -4.091 -4.723 1.00 86.88 117 ASP A C 1
ATOM 946 O O . ASP A 1 117 ? -6.013 -5.001 -5.506 1.00 86.88 117 ASP A O 1
ATOM 950 N N . GLY A 1 118 ? -4.644 -4.087 -3.981 1.00 86.62 118 GLY A N 1
ATOM 951 C CA . GLY A 1 118 ? -3.694 -5.202 -3.963 1.00 86.62 118 GLY A CA 1
ATOM 952 C C . GLY A 1 118 ? -2.804 -5.317 -5.203 1.00 86.62 118 GLY A C 1
ATOM 953 O O . GLY A 1 118 ? -1.862 -6.104 -5.179 1.00 86.62 118 GLY A O 1
ATOM 954 N N . ASN A 1 119 ? -3.050 -4.521 -6.248 1.00 89.62 119 ASN A N 1
ATOM 955 C CA . ASN A 1 119 ? -2.171 -4.407 -7.408 1.00 89.62 119 ASN A CA 1
ATOM 956 C C . ASN A 1 119 ? -1.079 -3.368 -7.147 1.00 89.62 119 ASN A C 1
ATOM 958 O O . ASN A 1 119 ? -1.300 -2.390 -6.423 1.00 89.62 119 ASN A O 1
ATOM 962 N N . ILE A 1 120 ? 0.072 -3.571 -7.778 1.00 92.00 120 ILE A N 1
ATOM 963 C CA . ILE A 1 120 ? 1.237 -2.700 -7.664 1.00 92.00 120 ILE A CA 1
ATOM 964 C C . ILE A 1 120 ? 1.388 -1.918 -8.960 1.00 92.00 120 ILE A C 1
ATOM 966 O O . ILE A 1 120 ? 1.288 -2.478 -10.052 1.00 92.00 120 ILE A O 1
ATOM 970 N N . PHE A 1 121 ? 1.626 -0.623 -8.812 1.00 92.81 121 PHE A N 1
ATOM 971 C CA . PHE A 1 121 ? 1.854 0.303 -9.904 1.00 92.81 121 PHE A CA 1
ATOM 972 C C . PHE A 1 121 ? 3.135 1.074 -9.642 1.00 92.81 121 PHE A C 1
ATOM 974 O O . PHE A 1 121 ? 3.500 1.326 -8.485 1.00 92.81 121 PHE A O 1
ATOM 981 N N . TYR A 1 122 ? 3.790 1.470 -10.719 1.00 92.94 122 TYR A N 1
ATOM 982 C CA . TYR A 1 122 ? 4.926 2.364 -10.656 1.00 92.94 122 TYR A CA 1
ATOM 983 C C . TYR A 1 122 ? 4.873 3.369 -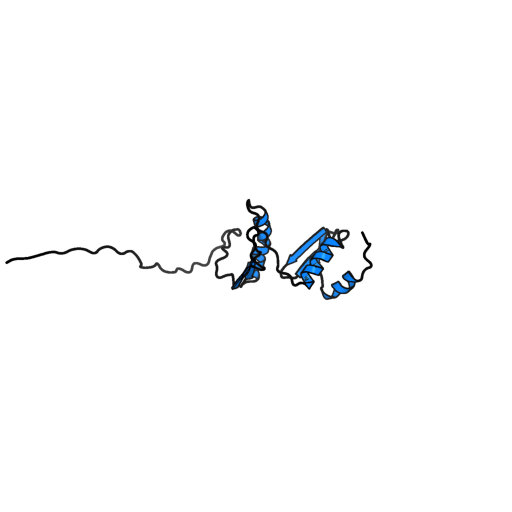11.797 1.00 92.94 122 TYR A C 1
ATOM 985 O O . TYR A 1 122 ? 4.233 3.127 -12.817 1.00 92.94 122 TYR A O 1
ATOM 993 N N . ARG A 1 123 ? 5.536 4.500 -11.597 1.00 94.56 123 ARG A N 1
ATOM 994 C CA . ARG A 1 123 ? 5.816 5.484 -12.631 1.00 94.56 123 ARG A CA 1
ATOM 995 C C . ARG A 1 123 ? 7.282 5.391 -12.991 1.00 94.56 123 ARG A C 1
ATOM 997 O O . ARG A 1 123 ? 8.112 5.316 -12.081 1.00 94.56 123 ARG A O 1
ATOM 1004 N N . ASP A 1 124 ? 7.584 5.377 -14.278 1.00 92.12 124 ASP A N 1
ATOM 1005 C CA . ASP A 1 124 ? 8.964 5.375 -14.746 1.00 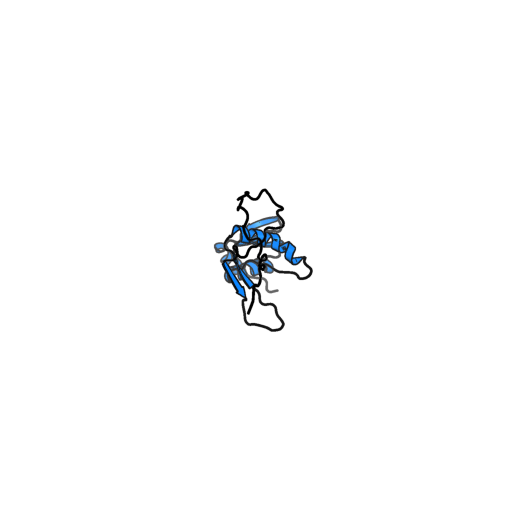92.12 124 ASP A CA 1
ATOM 1006 C C . ASP A 1 124 ?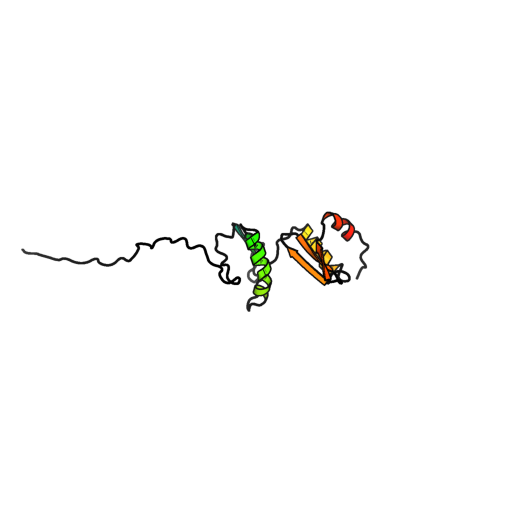 9.563 6.795 -14.815 1.00 92.12 124 ASP A C 1
ATOM 1008 O O . ASP A 1 124 ? 8.925 7.787 -14.444 1.00 92.12 124 ASP A O 1
ATOM 1012 N N . VAL A 1 125 ? 10.823 6.894 -15.238 1.00 91.06 125 VAL A N 1
ATOM 1013 C CA . VAL A 1 125 ? 11.527 8.167 -15.486 1.00 91.06 125 VAL A CA 1
ATOM 1014 C C . VAL A 1 125 ? 10.958 8.969 -16.656 1.00 91.06 125 VAL A C 1
ATOM 1016 O O . VAL A 1 125 ? 11.164 10.176 -16.713 1.00 91.06 125 VAL A O 1
ATOM 1019 N N . ASN A 1 126 ? 10.198 8.327 -17.543 1.00 93.69 126 ASN A N 1
ATOM 1020 C CA . ASN A 1 126 ? 9.513 8.958 -18.671 1.00 93.69 126 ASN A CA 1
ATOM 1021 C C . ASN A 1 126 ? 8.079 9.385 -18.310 1.00 93.69 126 ASN A C 1
ATOM 1023 O O . ASN A 1 126 ? 7.274 9.679 -19.191 1.00 93.69 126 ASN A O 1
ATOM 1027 N N . GLU A 1 127 ? 7.748 9.391 -17.015 1.00 93.44 127 GLU A N 1
ATOM 1028 C CA . GLU A 1 127 ? 6.435 9.726 -16.465 1.00 93.44 127 GLU A CA 1
ATOM 1029 C C . GLU A 1 127 ? 5.284 8.800 -16.896 1.00 93.44 127 GLU A C 1
ATOM 1031 O O . GLU A 1 127 ? 4.111 9.138 -16.711 1.00 93.44 127 GLU A O 1
ATOM 1036 N N . MET A 1 128 ? 5.588 7.608 -17.410 1.00 93.88 128 MET A N 1
ATOM 1037 C CA . MET A 1 128 ? 4.583 6.620 -17.794 1.00 93.88 128 MET A CA 1
ATOM 1038 C C . MET A 1 128 ? 4.195 5.740 -16.604 1.00 93.88 128 MET A C 1
ATOM 1040 O O . MET A 1 128 ? 5.043 5.265 -15.845 1.00 93.88 128 MET A O 1
ATOM 1044 N N . ASP A 1 129 ? 2.888 5.514 -16.446 1.00 94.50 129 ASP A N 1
ATOM 1045 C CA . ASP A 1 129 ? 2.329 4.673 -15.387 1.00 94.50 129 ASP A CA 1
ATOM 1046 C C . ASP A 1 129 ? 2.219 3.216 -15.854 1.00 94.50 129 ASP A C 1
ATOM 1048 O O . ASP A 1 129 ? 1.500 2.896 -16.801 1.00 94.50 129 ASP A O 1
ATOM 1052 N N . HIS A 1 130 ? 2.857 2.315 -15.115 1.00 91.00 130 HIS A N 1
ATOM 1053 C CA . HIS A 1 130 ? 2.895 0.884 -15.395 1.00 91.00 130 HIS A CA 1
ATOM 1054 C C . HIS A 1 130 ? 2.232 0.086 -14.276 1.00 91.00 130 HIS A C 1
ATOM 1056 O O . HIS A 1 130 ? 2.294 0.436 -13.092 1.00 91.00 130 HIS A O 1
ATOM 1062 N N . LYS A 1 131 ? 1.604 -1.034 -14.642 1.00 91.81 131 LYS A N 1
ATOM 1063 C CA . LYS A 1 131 ? 1.119 -2.040 -13.692 1.00 91.81 131 LYS A CA 1
ATOM 1064 C C . LYS A 1 131 ? 2.113 -3.193 -13.658 1.00 91.81 131 LYS A C 1
ATOM 1066 O O . LYS A 1 131 ? 2.417 -3.764 -14.698 1.00 91.81 131 LYS A O 1
ATOM 1071 N N . VAL A 1 132 ? 2.543 -3.593 -12.464 1.00 88.00 132 VAL A N 1
ATOM 1072 C CA . VAL A 1 132 ? 3.390 -4.781 -12.318 1.00 88.00 132 VAL A CA 1
ATOM 1073 C C . VAL A 1 132 ? 2.547 -6.027 -12.576 1.00 88.00 132 VAL A C 1
ATOM 1075 O O . VAL A 1 132 ? 1.568 -6.279 -11.864 1.00 88.00 132 VAL A O 1
ATOM 1078 N N . SER A 1 133 ? 2.919 -6.798 -13.598 1.00 81.50 133 SER A N 1
ATOM 1079 C CA . SER A 1 133 ? 2.361 -8.127 -13.841 1.00 81.50 133 SER A CA 1
ATOM 1080 C C . SER A 1 133 ? 3.082 -9.156 -12.971 1.00 81.50 133 SER A C 1
ATOM 1082 O O . SER A 1 133 ? 4.311 -9.199 -12.951 1.00 81.50 133 SER A O 1
ATOM 1084 N N . GLN A 1 134 ? 2.330 -9.988 -12.246 1.00 72.94 134 GLN A N 1
ATOM 1085 C CA . GLN A 1 134 ? 2.914 -11.050 -11.416 1.00 72.94 134 GLN A CA 1
ATOM 1086 C C . GLN A 1 134 ? 3.636 -12.101 -12.267 1.00 72.94 134 GLN A C 1
ATOM 1088 O O . GLN A 1 134 ? 4.691 -12.579 -11.861 1.00 72.94 134 GLN A O 1
ATOM 1093 N N . ASP A 1 135 ? 3.122 -12.390 -13.463 1.00 74.06 135 ASP A N 1
ATOM 1094 C CA . ASP A 1 135 ? 3.676 -13.408 -14.366 1.00 74.06 135 ASP A CA 1
ATOM 1095 C C . ASP A 1 135 ? 5.057 -13.016 -14.902 1.00 74.06 135 ASP A C 1
ATOM 1097 O O . ASP A 1 135 ? 5.894 -13.860 -15.203 1.00 74.06 135 ASP A O 1
ATOM 1101 N N . GLN A 1 136 ? 5.323 -11.713 -14.975 1.00 66.38 136 GLN A N 1
ATOM 1102 C CA . GLN A 1 136 ? 6.612 -11.183 -15.409 1.00 66.38 136 GLN A CA 1
ATOM 1103 C C . GLN A 1 136 ? 7.597 -11.037 -14.247 1.00 66.38 136 GLN A C 1
ATOM 1105 O O . GLN A 1 136 ? 8.785 -10.845 -14.477 1.00 66.38 136 GLN A O 1
ATOM 1110 N N . PHE A 1 137 ? 7.140 -11.151 -12.997 1.00 65.38 137 PHE A N 1
ATOM 1111 C CA . PHE A 1 137 ? 7.964 -10.830 -11.837 1.00 65.38 137 PHE A CA 1
ATOM 1112 C C . PHE A 1 137 ? 9.088 -11.842 -11.570 1.00 65.38 137 PHE A C 1
ATOM 1114 O O . PHE A 1 137 ? 10.126 -11.452 -11.046 1.00 65.38 137 PHE A O 1
ATOM 1121 N N . GLN A 1 138 ? 8.932 -13.117 -11.948 1.00 60.88 138 GLN A N 1
ATOM 1122 C CA . GLN A 1 138 ? 10.019 -14.101 -11.803 1.00 60.88 138 GLN A CA 1
ATOM 1123 C C . GLN A 1 138 ? 11.250 -13.714 -12.637 1.00 60.88 138 GLN A C 1
ATOM 1125 O O . GLN A 1 138 ? 12.354 -13.657 -12.102 1.00 60.88 138 GLN A O 1
ATOM 1130 N N . TYR A 1 139 ? 11.048 -13.282 -13.888 1.00 60.09 139 TYR A N 1
ATOM 1131 C CA . TYR A 1 139 ? 12.122 -12.726 -14.724 1.00 60.09 139 TYR A CA 1
ATOM 1132 C C . TYR A 1 139 ? 12.799 -11.507 -14.090 1.00 60.09 139 TYR A C 1
ATOM 1134 O O . TYR A 1 139 ? 13.971 -11.241 -14.336 1.00 60.09 139 TYR A O 1
ATOM 1142 N N . TRP A 1 140 ? 12.071 -10.759 -13.259 1.00 58.94 140 TRP A N 1
ATOM 1143 C CA . TRP A 1 140 ? 12.605 -9.577 -12.592 1.00 58.94 140 TRP A CA 1
ATOM 1144 C C . TRP A 1 140 ? 13.467 -9.937 -11.384 1.00 58.94 140 TRP A C 1
ATOM 1146 O O . TRP A 1 140 ? 14.277 -9.110 -10.990 1.00 58.94 140 TRP A O 1
ATOM 1156 N N . LEU A 1 141 ? 13.305 -11.122 -10.782 1.00 58.06 141 LEU A N 1
ATOM 1157 C CA . LEU A 1 141 ? 14.098 -11.583 -9.637 1.00 58.06 141 LEU A CA 1
ATOM 1158 C C . LEU A 1 141 ? 15.434 -12.224 -10.044 1.00 58.06 141 LEU A C 1
ATOM 1160 O O . LEU A 1 141 ? 16.392 -12.116 -9.276 1.00 58.06 141 LEU A O 1
ATOM 1164 N N . GLU A 1 142 ? 15.487 -12.853 -11.223 1.00 56.09 142 GLU A N 1
ATOM 1165 C CA . GLU A 1 142 ? 16.635 -13.624 -11.738 1.00 56.09 142 GLU A CA 1
ATOM 1166 C C . GLU A 1 142 ? 17.740 -12.780 -12.400 1.00 56.09 142 GLU A C 1
ATOM 1168 O O . GLU A 1 142 ? 18.776 -13.317 -12.790 1.00 56.09 142 GLU A O 1
ATOM 1173 N N . LEU A 1 143 ? 17.575 -11.458 -12.507 1.00 51.81 143 LEU A N 1
ATOM 1174 C CA . LEU A 1 143 ? 18.643 -10.589 -13.009 1.00 51.81 143 LEU A CA 1
ATOM 1175 C C . LEU A 1 143 ? 19.829 -10.560 -12.021 1.00 51.81 143 LEU A C 1
ATOM 1177 O O . LEU A 1 143 ? 19.607 -10.481 -10.808 1.00 51.81 143 LEU A O 1
ATOM 1181 N N . PRO A 1 144 ? 21.089 -10.605 -12.505 1.00 42.72 144 PRO A N 1
ATOM 1182 C CA . PRO A 1 144 ? 22.263 -10.541 -11.646 1.00 42.72 144 PRO A CA 1
ATOM 1183 C C . PRO A 1 144 ? 22.307 -9.153 -11.008 1.00 42.72 144 PRO A C 1
ATOM 1185 O O . PRO A 1 144 ? 22.572 -8.150 -11.668 1.00 42.72 144 PRO A O 1
ATOM 1188 N N . TRP A 1 145 ? 21.980 -9.076 -9.723 1.00 53.03 145 TRP A N 1
ATOM 1189 C CA . TRP A 1 145 ? 21.983 -7.806 -9.009 1.00 53.03 145 TRP A CA 1
ATOM 1190 C C . TRP A 1 145 ? 23.427 -7.377 -8.735 1.00 53.03 145 TRP A C 1
ATOM 1192 O O . TRP A 1 145 ? 24.203 -8.202 -8.242 1.00 53.03 145 TRP A O 1
ATOM 1202 N N . PRO A 1 146 ? 23.802 -6.109 -8.988 1.00 40.69 146 PRO A N 1
ATOM 1203 C CA . PRO A 1 146 ? 25.057 -5.591 -8.475 1.00 40.69 146 PRO A CA 1
ATOM 1204 C C . PRO A 1 146 ? 24.998 -5.645 -6.946 1.00 40.69 146 PRO A C 1
ATOM 1206 O O . PRO A 1 146 ? 24.057 -5.151 -6.323 1.00 40.69 146 PRO A O 1
ATOM 1209 N N . SER A 1 147 ? 25.981 -6.309 -6.347 1.00 36.34 147 SER A N 1
ATOM 1210 C CA . SER A 1 147 ? 26.211 -6.265 -4.910 1.00 36.34 147 SER A CA 1
ATOM 1211 C C . SER A 1 147 ? 26.711 -4.869 -4.550 1.00 36.34 147 SER A C 1
ATOM 1213 O O . SER A 1 147 ? 27.876 -4.558 -4.807 1.00 36.34 147 SER A O 1
ATOM 1215 N N . THR A 1 148 ? 25.847 -4.041 -3.974 1.00 41.09 148 THR A N 1
ATOM 1216 C CA . THR A 1 148 ? 26.244 -2.810 -3.285 1.00 41.09 148 THR A CA 1
ATOM 1217 C C . THR A 1 148 ? 25.555 -2.694 -1.938 1.00 41.09 148 THR A C 1
ATOM 1219 O O . THR A 1 148 ? 24.338 -2.977 -1.847 1.00 41.09 148 THR A O 1
#

Radius of gyration: 27.95 Å; chains: 1; bounding box: 90×32×80 Å

Organism: Dreissena polymorpha (NCBI:txid45954)

Secondary structure (DSSP, 8-state):
------------------------------TT-----GGGEEEEEE-S--BTTBPPPEEEEES-HHHHHHHHHHHHHHTTSSSPPP------HHHHHHHHHHHHH-TTTEEEEEEETTEEEEEETTS-EEEPPHHHHHHHHSS-----